Protein AF-A0A395V7S3-F1 (afdb_monomer)

InterPro domains:
  IPR024215 Protein of unknown function DUF3847 [PF12958] (7-89)

Mean predicted aligned error: 7.54 Å

Structure (mmCIF, N/CA/C/O backbone):
data_AF-A0A395V7S3-F1
#
_entry.id   AF-A0A395V7S3-F1
#
loop_
_atom_site.group_PDB
_atom_site.id
_atom_site.type_symbol
_atom_site.label_atom_id
_atom_site.label_alt_id
_atom_site.label_comp_id
_atom_site.label_asym_id
_atom_site.label_entity_id
_atom_site.label_seq_id
_atom_site.pdbx_PDB_ins_code
_atom_site.Cartn_x
_atom_site.Cartn_y
_atom_site.Cartn_z
_atom_site.occupancy
_atom_site.B_iso_or_equiv
_atom_site.auth_seq_id
_atom_site.auth_comp_id
_atom_site.auth_asym_id
_atom_site.auth_atom_id
_atom_site.pdbx_PDB_model_num
ATOM 1 N N . MET A 1 1 ? -35.129 26.173 43.136 1.00 51.62 1 MET A N 1
ATOM 2 C CA . MET A 1 1 ? -33.785 25.675 43.503 1.00 51.62 1 MET A CA 1
ATOM 3 C C . MET A 1 1 ? -33.861 24.161 43.589 1.00 51.62 1 MET A C 1
ATOM 5 O O . MET A 1 1 ? -34.794 23.669 44.213 1.00 51.62 1 MET A O 1
ATOM 9 N N . ALA A 1 2 ? -32.979 23.426 42.906 1.00 68.19 2 ALA A N 1
ATOM 10 C CA . ALA A 1 2 ? -32.975 21.966 42.988 1.00 68.19 2 ALA A CA 1
ATOM 11 C C . ALA A 1 2 ? -32.681 21.536 44.435 1.00 68.19 2 ALA A C 1
ATOM 13 O O . ALA A 1 2 ? -31.791 22.097 45.073 1.00 68.19 2 ALA A O 1
ATOM 14 N N . LYS A 1 3 ? -33.458 20.583 44.964 1.00 71.75 3 LYS A N 1
ATOM 15 C CA . LYS A 1 3 ? -33.231 20.014 46.301 1.00 71.75 3 LYS A CA 1
ATOM 16 C C . LYS A 1 3 ? -31.808 19.429 46.355 1.00 71.75 3 LYS A C 1
ATOM 18 O O . LYS A 1 3 ? -31.449 18.705 45.424 1.00 71.75 3 LYS A O 1
ATOM 23 N N . PRO A 1 4 ? -31.006 19.716 47.396 1.00 75.94 4 PRO A N 1
ATOM 24 C CA . PRO A 1 4 ? -29.683 19.119 47.529 1.00 75.94 4 PRO A CA 1
ATOM 25 C C . PRO A 1 4 ? -29.822 17.597 47.631 1.00 75.94 4 PRO A C 1
ATOM 27 O O . PRO A 1 4 ? -30.636 17.094 48.409 1.00 75.94 4 PRO A O 1
ATOM 30 N N . LYS A 1 5 ? -29.059 16.876 46.804 1.00 80.56 5 LYS A N 1
ATOM 31 C CA . LYS A 1 5 ? -29.023 15.410 46.818 1.00 80.56 5 LYS A CA 1
ATOM 32 C C . LYS A 1 5 ? -28.461 14.924 48.149 1.00 80.56 5 LYS A C 1
ATOM 34 O O . LYS A 1 5 ? -27.541 15.532 48.696 1.00 80.56 5 LYS A O 1
ATOM 39 N N . ASN A 1 6 ? -29.011 13.829 48.663 1.00 88.50 6 ASN A N 1
ATOM 40 C CA . ASN A 1 6 ? -28.468 13.199 49.860 1.00 88.50 6 ASN A CA 1
ATOM 41 C C . ASN A 1 6 ? -27.182 12.405 49.520 1.00 88.50 6 ASN A C 1
ATOM 43 O O . ASN A 1 6 ? -26.880 12.123 48.359 1.00 88.50 6 ASN A O 1
ATOM 47 N N . LEU A 1 7 ? -26.404 12.052 50.545 1.00 90.69 7 LEU A N 1
ATOM 48 C CA . LEU A 1 7 ? -25.118 11.353 50.403 1.00 90.69 7 LEU A CA 1
ATOM 49 C C . LEU A 1 7 ? -25.234 9.993 49.691 1.00 90.69 7 LEU A C 1
ATOM 51 O O . LEU A 1 7 ? -24.307 9.570 49.007 1.00 90.69 7 LEU A O 1
ATOM 55 N N . GLU A 1 8 ? -26.367 9.315 49.844 1.00 90.31 8 GLU A N 1
ATOM 56 C CA . GLU A 1 8 ? -26.643 8.008 49.246 1.00 90.31 8 GLU A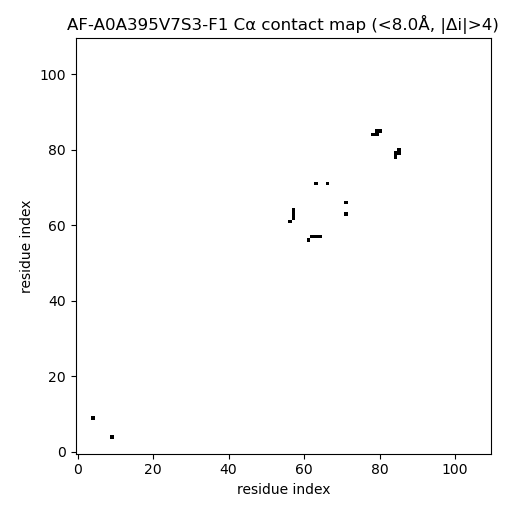 CA 1
ATOM 57 C C . GLU A 1 8 ? -26.937 8.122 47.742 1.00 90.31 8 GLU A C 1
ATOM 59 O O . GLU A 1 8 ? -26.387 7.367 46.945 1.00 90.31 8 GLU A O 1
ATOM 64 N N . GLN A 1 9 ? -27.695 9.145 47.338 1.00 90.81 9 GLN A N 1
ATOM 65 C CA . GLN A 1 9 ? -27.950 9.491 45.938 1.00 90.81 9 GLN A CA 1
ATOM 66 C C . GLN A 1 9 ? -26.652 9.821 45.199 1.00 90.81 9 GLN A C 1
ATOM 68 O O . GLN A 1 9 ? -26.447 9.355 44.083 1.00 90.81 9 GLN A O 1
ATOM 73 N N . LEU A 1 10 ? -25.740 10.566 45.833 1.00 92.81 10 LEU A N 1
ATOM 74 C CA . LEU A 1 10 ? -24.430 10.869 45.248 1.00 92.81 10 LEU A CA 1
ATOM 75 C C . LEU A 1 10 ? -23.551 9.618 45.091 1.00 92.81 10 LEU A C 1
ATOM 77 O O . LEU A 1 10 ? -22.802 9.519 44.121 1.00 92.81 10 LEU A O 1
ATOM 81 N N . ARG A 1 11 ? -23.637 8.653 46.018 1.00 94.38 11 ARG A N 1
ATOM 82 C CA . ARG A 1 11 ? -22.913 7.374 45.908 1.00 94.38 11 ARG A CA 1
ATOM 83 C C . ARG A 1 11 ? -23.460 6.512 44.773 1.00 94.38 11 ARG A C 1
ATOM 85 O O . ARG A 1 11 ? -22.668 6.011 43.984 1.00 94.38 11 ARG A O 1
ATOM 92 N N . ALA A 1 12 ? -24.783 6.408 44.655 1.00 93.19 12 ALA A N 1
ATOM 93 C CA . ALA A 1 12 ? -25.425 5.668 43.572 1.00 93.19 12 ALA A CA 1
ATOM 94 C C . ALA A 1 12 ? -25.118 6.281 42.194 1.00 93.19 12 ALA A C 1
ATOM 96 O O . ALA A 1 12 ? -24.808 5.563 41.248 1.00 93.19 12 ALA A O 1
ATOM 97 N N . GLU A 1 13 ? -25.138 7.613 42.080 1.00 94.62 13 GLU A N 1
ATOM 98 C CA . GLU A 1 13 ? -24.753 8.305 40.844 1.00 94.62 13 GLU A CA 1
ATOM 99 C C . GLU A 1 13 ? -23.284 8.079 40.493 1.00 94.62 13 GLU A C 1
ATOM 101 O O . GLU A 1 13 ? -22.964 7.832 39.332 1.00 94.62 13 GLU A O 1
ATOM 106 N N . LYS A 1 14 ? -22.391 8.113 41.488 1.00 95.50 14 LYS A N 1
ATOM 107 C CA . LYS A 1 14 ? -20.975 7.812 41.281 1.00 95.50 14 LYS A CA 1
ATOM 108 C C . LYS A 1 14 ? -20.782 6.394 40.738 1.00 95.50 14 LYS A C 1
ATOM 110 O O . LYS A 1 14 ? -20.089 6.236 39.741 1.00 95.50 14 LYS A O 1
ATOM 115 N N . GLU A 1 15 ? -21.420 5.396 41.341 1.00 96.12 15 GLU A N 1
ATOM 116 C CA . GLU A 1 15 ? -21.307 3.996 40.913 1.00 96.12 15 GLU A CA 1
ATOM 117 C C . GLU A 1 15 ? -21.848 3.779 39.486 1.00 96.12 15 GLU A C 1
ATOM 119 O O . GLU A 1 15 ? -21.237 3.080 38.671 1.00 96.12 15 GLU A O 1
ATOM 124 N N . GLN A 1 16 ? -22.955 4.443 39.136 1.00 96.38 16 GLN A N 1
ATOM 125 C CA . GLN A 1 16 ? -23.496 4.422 37.774 1.00 96.38 16 GLN A CA 1
ATOM 126 C C . GLN A 1 16 ? -22.534 5.052 36.764 1.00 96.38 16 GLN A C 1
ATOM 128 O O . GLN A 1 16 ? -22.295 4.475 35.702 1.00 96.38 16 GLN A O 1
ATOM 133 N N . VAL A 1 17 ? -21.961 6.213 37.092 1.00 96.50 17 VAL A N 1
ATOM 134 C CA . VAL A 1 17 ? -20.991 6.902 36.229 1.00 96.50 17 VAL A CA 1
ATOM 135 C C . VAL A 1 17 ? -19.706 6.088 36.086 1.00 96.50 17 VAL A C 1
ATOM 137 O O . VAL A 1 17 ? -19.183 5.987 34.981 1.00 96.50 17 VAL A O 1
ATOM 140 N N . GLU A 1 18 ? -19.211 5.462 37.154 1.00 97.06 18 GLU A N 1
ATOM 141 C CA . GLU A 1 18 ? -18.036 4.582 37.107 1.00 97.06 18 GLU A CA 1
ATOM 142 C C . GLU A 1 18 ? -18.286 3.359 36.214 1.00 97.06 18 GLU A C 1
ATOM 144 O O . GLU A 1 18 ? -17.436 3.003 35.395 1.00 97.06 18 GLU A O 1
ATOM 149 N N . THR A 1 19 ? -19.484 2.773 36.290 1.00 97.12 19 THR A N 1
ATOM 150 C CA . THR A 1 19 ? -19.886 1.665 35.413 1.00 97.12 19 THR A CA 1
ATOM 151 C C . THR A 1 19 ? -19.950 2.099 33.947 1.00 97.12 19 THR A C 1
ATOM 153 O O . THR A 1 19 ? -19.427 1.410 33.071 1.00 97.12 19 THR A O 1
ATOM 156 N N . GLN A 1 20 ? -20.554 3.256 33.660 1.00 96.88 20 GLN A N 1
ATOM 157 C CA . GLN A 1 20 ? -20.616 3.811 32.302 1.00 96.88 20 GLN A CA 1
ATOM 158 C C . GLN A 1 20 ? -19.224 4.148 31.760 1.00 96.88 20 GLN A C 1
ATOM 160 O O . GLN A 1 20 ? -18.922 3.858 30.603 1.00 96.88 20 GLN A O 1
ATOM 165 N N . LEU A 1 21 ? -18.354 4.712 32.600 1.00 98.00 21 LEU A N 1
ATOM 166 C CA . LEU A 1 21 ? -16.977 5.021 32.237 1.00 98.00 21 LEU A CA 1
ATOM 167 C C . LEU A 1 21 ? -16.221 3.752 31.837 1.00 98.00 21 LEU A C 1
ATOM 169 O O . LEU A 1 21 ? -15.574 3.743 30.792 1.00 98.00 21 LEU A O 1
ATOM 173 N N . ALA A 1 22 ? -16.341 2.675 32.617 1.00 97.44 22 ALA A N 1
ATOM 174 C CA . ALA A 1 22 ? -15.723 1.395 32.284 1.00 97.44 22 ALA A CA 1
ATOM 175 C C . ALA A 1 22 ? -16.242 0.840 30.943 1.00 97.44 22 ALA A C 1
ATOM 177 O O . ALA A 1 22 ? -15.462 0.377 30.110 1.00 97.44 22 ALA A O 1
ATOM 178 N N . GLN A 1 23 ? -17.551 0.939 30.681 1.00 97.81 23 GLN A N 1
ATOM 179 C CA . GLN A 1 23 ? -18.146 0.508 29.410 1.00 97.81 23 GLN A CA 1
ATOM 180 C C . GLN A 1 23 ? -17.607 1.297 28.208 1.00 97.81 23 GLN A C 1
ATOM 182 O O . GLN A 1 23 ? -17.230 0.701 27.195 1.00 97.81 23 GLN A O 1
ATOM 187 N N . GLU A 1 24 ? -17.531 2.625 28.313 1.00 98.00 24 GLU A N 1
ATOM 188 C CA . GLU A 1 24 ? -16.992 3.470 27.243 1.00 98.00 24 GLU A CA 1
ATOM 189 C C . GLU A 1 24 ? -15.479 3.273 27.059 1.00 98.00 24 GLU A C 1
ATOM 191 O O . GLU A 1 24 ? -15.004 3.256 25.923 1.00 98.00 24 GLU A O 1
ATOM 196 N N . GLN A 1 25 ? -14.722 3.017 28.132 1.00 97.94 25 GLN A N 1
ATOM 197 C CA . GLN A 1 25 ? -13.305 2.643 28.041 1.00 97.94 25 GLN A CA 1
ATOM 198 C C . GLN A 1 25 ? -13.111 1.339 27.256 1.00 97.94 25 GLN A C 1
ATOM 200 O O . GLN A 1 25 ? -12.304 1.294 26.326 1.00 97.94 25 GLN A O 1
ATOM 205 N N . HIS A 1 26 ? -13.899 0.299 27.544 1.00 98.12 26 HIS A N 1
ATOM 206 C CA . HIS A 1 26 ? -13.851 -0.949 26.775 1.00 98.12 26 HIS A CA 1
ATOM 207 C C . HIS A 1 26 ? -14.245 -0.749 25.306 1.00 98.12 26 HIS A C 1
ATOM 209 O O . HIS A 1 26 ? -13.657 -1.350 24.400 1.00 98.12 26 HIS A O 1
ATOM 215 N N . LYS A 1 27 ? -15.237 0.105 25.035 1.00 98.19 27 LYS A N 1
ATOM 216 C CA . LYS A 1 27 ? -15.643 0.443 23.666 1.00 98.19 27 LYS A CA 1
ATOM 217 C C . LYS A 1 27 ? -14.532 1.173 22.915 1.00 98.19 27 LYS A C 1
ATOM 219 O O . LYS A 1 27 ? -14.280 0.837 21.756 1.00 98.19 27 LYS A O 1
ATOM 224 N N . LEU A 1 28 ? -13.855 2.116 23.568 1.00 98.31 28 LEU A N 1
ATOM 225 C CA . LEU A 1 28 ? -12.702 2.813 23.009 1.00 98.31 28 LEU A CA 1
ATOM 226 C C . LEU A 1 28 ? -11.591 1.822 22.652 1.00 98.31 28 LEU A C 1
ATOM 228 O O . LEU A 1 28 ? -11.145 1.798 21.507 1.00 98.31 28 LEU A O 1
ATOM 232 N N . GLU A 1 29 ? -11.227 0.934 23.576 1.00 98.44 29 GLU A N 1
ATOM 233 C CA . GLU A 1 29 ? -10.204 -0.090 23.346 1.00 98.44 29 GLU A CA 1
ATOM 234 C C . GLU A 1 29 ? -10.551 -0.988 22.144 1.00 98.44 29 GLU A C 1
ATOM 236 O O . GLU A 1 29 ? -9.715 -1.257 21.275 1.00 98.44 29 GLU A O 1
ATOM 241 N N . ARG A 1 30 ? -11.817 -1.412 22.023 1.00 98.44 30 ARG A N 1
ATOM 242 C CA . ARG A 1 30 ? -12.275 -2.188 20.860 1.00 98.44 30 ARG A CA 1
ATOM 243 C C . ARG A 1 30 ? -12.119 -1.423 19.550 1.00 98.44 30 ARG A C 1
ATOM 245 O O . ARG A 1 30 ? -11.734 -2.022 18.543 1.00 98.44 30 ARG A O 1
ATOM 252 N N . LEU A 1 31 ? -12.438 -0.131 19.540 1.00 98.38 31 LEU A N 1
ATOM 253 C CA . LEU A 1 31 ? -12.310 0.710 18.351 1.00 98.38 31 LEU A CA 1
ATOM 254 C C . LEU A 1 31 ? -10.841 0.917 17.970 1.00 98.38 31 LEU A C 1
ATOM 256 O O . LEU A 1 31 ? -10.499 0.796 16.793 1.00 98.38 31 LEU A O 1
ATOM 260 N N . GLU A 1 32 ? -9.960 1.135 18.943 1.00 98.31 32 GLU A N 1
ATOM 261 C CA . GLU A 1 32 ? -8.518 1.232 18.707 1.00 98.31 32 GLU A CA 1
ATOM 262 C C . GLU A 1 32 ? -7.946 -0.069 18.138 1.00 98.31 32 GLU A C 1
ATOM 264 O O . GLU A 1 32 ? -7.196 -0.055 17.158 1.00 98.31 32 GLU A O 1
ATOM 269 N N . ASN A 1 33 ? -8.353 -1.212 18.689 1.00 98.38 33 ASN A N 1
ATOM 270 C CA . ASN A 1 33 ? -7.952 -2.520 18.179 1.00 98.38 33 ASN A CA 1
ATOM 271 C C . ASN A 1 33 ? -8.476 -2.758 16.758 1.00 98.38 33 ASN A C 1
ATOM 273 O O . ASN A 1 33 ? -7.745 -3.259 15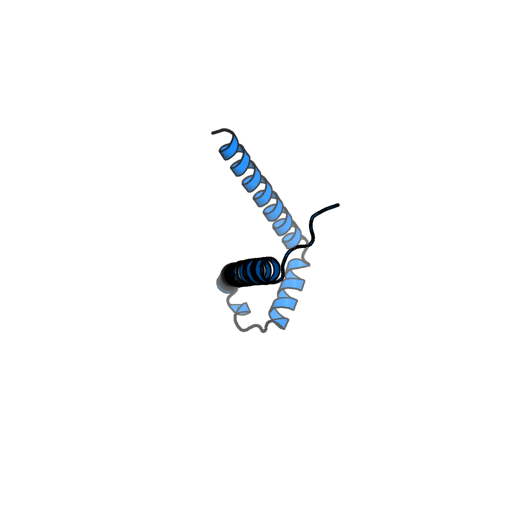.896 1.00 98.38 33 ASN A O 1
ATOM 277 N N . ARG A 1 34 ? -9.714 -2.340 16.468 1.00 98.12 34 ARG A N 1
ATOM 278 C CA . ARG A 1 34 ? -10.274 -2.423 15.115 1.00 98.12 34 ARG A CA 1
ATOM 279 C C . ARG A 1 34 ? -9.507 -1.545 14.130 1.00 98.12 34 ARG A C 1
ATOM 281 O O . ARG A 1 34 ? -9.229 -2.004 13.023 1.00 98.12 34 ARG A O 1
ATOM 288 N N . LYS A 1 35 ? -9.126 -0.330 14.531 1.00 98.25 35 LYS A N 1
ATOM 289 C CA . LYS A 1 35 ? -8.297 0.573 13.724 1.00 98.25 35 LYS A CA 1
ATOM 290 C C . LYS A 1 35 ? -6.951 -0.073 13.387 1.00 98.25 35 LYS A C 1
ATOM 292 O O . LYS A 1 35 ? -6.636 -0.211 12.208 1.00 98.25 35 LYS A O 1
ATOM 297 N N . LYS A 1 36 ? -6.222 -0.573 14.392 1.00 98.25 36 LYS A N 1
ATOM 298 C CA . LYS A 1 36 ? -4.934 -1.271 14.200 1.00 98.25 36 LYS A CA 1
ATOM 299 C C . LYS A 1 36 ? -5.059 -2.463 13.246 1.00 98.25 36 LYS A C 1
ATOM 301 O O . LYS A 1 36 ? -4.197 -2.676 12.394 1.00 98.25 36 LYS A O 1
ATOM 306 N N . TYR A 1 37 ? -6.137 -3.241 13.364 1.00 97.88 37 TYR A N 1
ATOM 307 C CA . TYR A 1 37 ? -6.396 -4.376 12.477 1.00 97.88 37 TYR A CA 1
ATOM 308 C C . TYR A 1 37 ? -6.591 -3.942 11.018 1.00 97.88 37 TYR A C 1
ATOM 310 O O . TYR A 1 37 ? -6.001 -4.537 10.115 1.00 97.88 37 TYR A O 1
ATOM 318 N N . LEU A 1 38 ? -7.392 -2.899 10.782 1.00 97.75 38 LEU A N 1
ATOM 319 C CA . LEU A 1 38 ? -7.637 -2.380 9.436 1.00 97.75 38 LEU A CA 1
ATOM 320 C C . LEU A 1 38 ? -6.363 -1.787 8.824 1.00 97.75 38 LEU A C 1
ATOM 322 O O . LEU A 1 38 ? -6.033 -2.113 7.687 1.00 97.75 38 LEU A O 1
ATOM 326 N N . GLU A 1 39 ? -5.595 -1.009 9.589 1.00 97.62 39 GLU A N 1
ATOM 327 C CA . GLU A 1 39 ? -4.303 -0.462 9.150 1.00 97.62 39 GLU A CA 1
ATOM 328 C C . GLU A 1 39 ? -3.309 -1.569 8.776 1.00 97.62 39 GLU A C 1
ATOM 330 O O . GLU A 1 39 ? -2.637 -1.491 7.744 1.00 97.62 39 GLU A O 1
ATOM 335 N N . LYS A 1 40 ? -3.248 -2.643 9.576 1.00 97.69 40 LYS A N 1
ATOM 336 C CA . LYS A 1 40 ? -2.445 -3.828 9.252 1.00 97.69 40 LYS A CA 1
ATOM 337 C C . LYS A 1 40 ? -2.912 -4.468 7.945 1.00 97.69 40 LYS A C 1
ATOM 339 O O . LYS A 1 40 ? -2.075 -4.782 7.102 1.00 97.69 40 LYS A O 1
ATOM 344 N N . GLY A 1 41 ? -4.222 -4.636 7.767 1.00 97.12 41 GLY A N 1
ATOM 345 C CA . GLY A 1 41 ? -4.808 -5.188 6.545 1.00 97.12 41 GLY A CA 1
ATOM 346 C C . GLY A 1 41 ? -4.445 -4.376 5.300 1.00 97.12 41 GLY A C 1
ATOM 347 O O . GLY A 1 41 ? -3.993 -4.944 4.307 1.00 97.12 41 GLY A O 1
ATOM 348 N N . GLU A 1 42 ? -4.557 -3.049 5.369 1.00 96.94 42 GLU A N 1
ATOM 349 C CA . GLU A 1 42 ? -4.177 -2.154 4.270 1.00 96.94 42 GLU A CA 1
ATOM 350 C C . GLU A 1 42 ? -2.672 -2.187 3.989 1.00 96.94 42 GLU A C 1
ATOM 352 O O . GLU A 1 42 ? -2.254 -2.245 2.830 1.00 96.94 42 GLU A O 1
ATOM 357 N N . ARG A 1 43 ? -1.834 -2.260 5.032 1.00 96.69 43 ARG A N 1
ATOM 358 C CA . ARG A 1 43 ? -0.387 -2.445 4.861 1.00 96.69 43 ARG A CA 1
ATOM 359 C C . ARG A 1 43 ? -0.070 -3.759 4.150 1.00 96.69 43 ARG A C 1
ATOM 361 O O . ARG A 1 43 ? 0.735 -3.753 3.224 1.00 96.69 43 ARG A O 1
ATOM 368 N N . THR A 1 44 ? -0.709 -4.864 4.534 1.00 96.62 44 THR A N 1
ATOM 369 C CA . THR A 1 44 ? -0.521 -6.168 3.881 1.00 96.62 44 THR A CA 1
ATOM 370 C C . THR A 1 44 ? -0.946 -6.130 2.413 1.00 96.62 44 THR A C 1
ATOM 372 O O . THR A 1 44 ? -0.183 -6.573 1.554 1.00 96.62 44 THR A O 1
ATOM 375 N N . LYS A 1 45 ? -2.110 -5.544 2.099 1.00 96.88 45 LYS A N 1
ATOM 376 C CA . LYS A 1 45 ? -2.564 -5.359 0.708 1.00 96.88 45 LYS A CA 1
ATOM 377 C C . LYS A 1 45 ? -1.570 -4.531 -0.102 1.00 96.88 45 LYS A C 1
ATOM 379 O O . LYS A 1 45 ? -1.228 -4.906 -1.223 1.00 96.88 45 LYS A O 1
ATOM 384 N N . ARG A 1 46 ? -1.065 -3.433 0.473 1.00 96.75 46 ARG A N 1
ATOM 385 C CA . ARG A 1 46 ? -0.051 -2.589 -0.168 1.00 96.75 46 ARG A CA 1
ATOM 386 C C . ARG A 1 46 ? 1.230 -3.371 -0.444 1.00 96.75 46 ARG A C 1
ATOM 388 O O . ARG A 1 46 ? 1.731 -3.288 -1.560 1.00 96.75 46 ARG A O 1
ATOM 395 N N . THR A 1 47 ? 1.740 -4.130 0.526 1.00 97.38 47 THR A N 1
ATOM 396 C CA . THR A 1 47 ? 2.942 -4.955 0.339 1.00 97.38 47 THR A CA 1
ATOM 397 C C . THR A 1 47 ? 2.749 -5.957 -0.792 1.00 97.38 47 THR A C 1
ATOM 399 O O . THR A 1 47 ? 3.577 -6.000 -1.692 1.00 97.38 47 THR A O 1
ATOM 402 N N . HIS A 1 48 ? 1.633 -6.692 -0.813 1.00 97.75 48 HIS A N 1
ATOM 403 C CA . HIS A 1 48 ? 1.360 -7.660 -1.877 1.00 97.75 48 HIS A CA 1
ATOM 404 C C . HIS A 1 48 ? 1.298 -6.989 -3.259 1.00 97.75 48 HIS A C 1
ATOM 406 O O . HIS A 1 48 ? 1.935 -7.458 -4.198 1.00 97.75 48 HIS A O 1
ATOM 412 N N . ARG A 1 49 ? 0.619 -5.837 -3.376 1.00 96.81 49 ARG A N 1
ATOM 413 C CA . ARG A 1 49 ? 0.601 -5.058 -4.624 1.00 96.81 49 ARG A CA 1
ATOM 414 C C . ARG A 1 49 ? 2.010 -4.653 -5.066 1.00 96.81 49 ARG A C 1
ATOM 416 O O . ARG A 1 49 ? 2.317 -4.761 -6.247 1.00 96.81 49 ARG A O 1
ATOM 423 N N . LEU A 1 50 ? 2.843 -4.159 -4.148 1.00 95.62 50 LEU A N 1
ATOM 424 C CA . LEU A 1 50 ? 4.213 -3.743 -4.464 1.00 95.62 50 LEU A CA 1
ATOM 425 C C . LEU A 1 50 ? 5.081 -4.930 -4.896 1.00 95.62 50 LEU A C 1
ATOM 427 O O . LEU A 1 50 ? 5.804 -4.802 -5.877 1.00 95.62 50 LEU A O 1
ATOM 431 N N . CYS A 1 51 ? 4.959 -6.081 -4.229 1.00 96.06 51 CYS A N 1
ATOM 432 C CA . CYS A 1 51 ? 5.640 -7.311 -4.631 1.00 96.06 51 CYS A CA 1
ATOM 433 C C . CYS A 1 51 ? 5.211 -7.765 -6.028 1.00 96.06 51 CYS A C 1
ATOM 435 O O . CYS A 1 51 ? 6.068 -8.106 -6.828 1.00 96.06 51 CYS A O 1
ATOM 437 N N . ASN A 1 52 ? 3.917 -7.703 -6.354 1.00 96.81 52 ASN A N 1
ATOM 438 C CA . ASN A 1 52 ? 3.435 -8.083 -7.684 1.00 96.81 52 ASN A CA 1
ATOM 439 C C . ASN A 1 52 ? 3.976 -7.151 -8.771 1.00 96.81 52 ASN A C 1
ATOM 441 O O . ASN A 1 52 ? 4.406 -7.620 -9.816 1.00 96.81 52 ASN A O 1
ATOM 445 N N . LEU A 1 53 ? 4.004 -5.837 -8.518 1.00 94.88 53 LEU A N 1
ATOM 446 C CA . LEU A 1 53 ? 4.601 -4.880 -9.454 1.00 94.88 53 LEU A CA 1
ATOM 447 C C . LEU A 1 53 ? 6.104 -5.123 -9.636 1.00 94.88 53 LEU A C 1
ATOM 449 O O . LEU A 1 53 ? 6.580 -5.114 -10.768 1.00 94.88 53 LEU A O 1
ATOM 453 N N . GLY A 1 54 ? 6.832 -5.371 -8.543 1.00 95.19 54 GLY A N 1
ATOM 454 C CA . GLY A 1 54 ? 8.249 -5.734 -8.595 1.00 95.19 54 GLY A CA 1
ATOM 455 C C . GLY A 1 54 ? 8.480 -7.028 -9.376 1.00 95.19 54 GLY A C 1
ATOM 456 O O . GLY A 1 54 ? 9.317 -7.052 -10.269 1.00 95.19 54 GLY A O 1
ATOM 457 N N . GLY A 1 55 ? 7.667 -8.056 -9.122 1.00 96.44 55 GLY A N 1
ATOM 458 C CA . GLY A 1 55 ? 7.725 -9.335 -9.827 1.00 96.44 55 GLY A CA 1
ATOM 459 C C . GLY A 1 55 ? 7.439 -9.213 -11.323 1.00 96.44 55 GLY A C 1
ATOM 460 O O . GLY A 1 55 ? 8.087 -9.888 -12.117 1.00 96.44 55 GLY A O 1
ATOM 461 N N . THR A 1 56 ? 6.534 -8.319 -11.738 1.00 97.06 56 THR A N 1
ATOM 462 C CA . THR A 1 56 ? 6.327 -8.015 -13.163 1.00 97.06 56 THR A CA 1
ATOM 463 C C . THR A 1 56 ? 7.583 -7.417 -13.792 1.00 97.06 56 THR A C 1
ATOM 465 O O . THR A 1 56 ? 7.953 -7.822 -14.889 1.00 97.06 56 THR A O 1
ATOM 468 N N . ILE A 1 57 ? 8.248 -6.476 -13.115 1.00 95.50 57 ILE A N 1
ATOM 469 C CA . ILE A 1 57 ? 9.479 -5.868 -13.637 1.00 95.50 57 ILE A CA 1
ATOM 470 C C . ILE A 1 57 ? 10.605 -6.907 -13.701 1.00 95.50 57 ILE A C 1
ATOM 472 O O . ILE A 1 57 ? 11.226 -7.036 -14.748 1.00 95.50 57 ILE A O 1
ATOM 476 N N . GLU A 1 58 ? 10.815 -7.690 -12.639 1.00 96.25 58 GLU A N 1
ATOM 477 C CA . GLU A 1 58 ? 11.823 -8.763 -12.605 1.00 96.25 58 GLU A CA 1
ATOM 478 C C . GLU A 1 58 ? 11.571 -9.819 -13.694 1.00 96.25 58 GLU A C 1
ATOM 480 O O . GLU A 1 58 ? 12.507 -10.297 -14.323 1.00 96.25 58 GLU A O 1
ATOM 485 N N . SER A 1 59 ? 10.304 -10.142 -13.979 1.00 97.38 59 SER A N 1
ATOM 486 C CA . SER A 1 59 ? 9.949 -11.079 -15.056 1.00 97.38 59 SER A CA 1
ATOM 487 C C . SER A 1 59 ? 10.258 -10.528 -16.452 1.00 97.38 59 SER A C 1
ATOM 489 O O . SER A 1 59 ? 10.542 -11.302 -17.362 1.00 97.38 59 SER A O 1
ATOM 491 N N . LEU A 1 60 ? 10.165 -9.207 -16.640 1.00 96.62 60 LEU A N 1
ATOM 492 C CA . LEU A 1 60 ? 10.440 -8.538 -17.917 1.00 96.62 60 LEU A CA 1
ATOM 493 C C . LEU A 1 60 ? 11.929 -8.231 -18.117 1.00 96.62 60 LEU A C 1
ATOM 495 O O . LEU A 1 60 ? 12.388 -8.216 -19.255 1.00 96.62 60 LEU A O 1
ATOM 499 N N . ALA A 1 61 ? 12.659 -7.976 -17.032 1.00 96.06 61 ALA A N 1
ATOM 500 C CA . ALA A 1 61 ? 14.081 -7.651 -17.028 1.00 96.06 61 ALA A CA 1
ATOM 501 C C . ALA A 1 61 ? 14.779 -8.387 -15.868 1.00 96.06 61 ALA A C 1
ATOM 503 O O . ALA A 1 61 ? 15.013 -7.786 -14.815 1.00 96.06 61 ALA A O 1
ATOM 504 N N . PRO A 1 62 ? 15.093 -9.688 -16.021 1.00 96.69 62 PRO A N 1
ATOM 505 C CA . PRO A 1 62 ? 15.708 -10.496 -14.964 1.00 96.69 62 PRO A CA 1
ATOM 506 C C . PRO A 1 62 ? 17.042 -9.943 -14.448 1.00 96.69 62 PRO A C 1
ATOM 508 O O . PRO A 1 62 ? 17.435 -10.229 -13.320 1.00 96.69 62 PRO A O 1
ATOM 511 N N . GLU A 1 63 ? 17.726 -9.122 -15.245 1.00 95.81 63 GLU A N 1
ATOM 512 C CA . GLU A 1 63 ? 18.981 -8.450 -14.905 1.00 95.81 63 GLU A CA 1
ATOM 513 C C . GLU A 1 63 ? 18.845 -7.514 -13.695 1.00 95.81 63 GLU A C 1
ATOM 515 O O . GLU A 1 63 ? 19.834 -7.237 -13.021 1.00 95.81 63 GLU A O 1
ATOM 520 N N . VAL A 1 64 ? 17.629 -7.042 -13.387 1.00 95.94 64 VAL A N 1
ATOM 521 C CA . VAL A 1 64 ? 17.393 -6.145 -12.243 1.00 95.94 64 VAL A CA 1
ATOM 522 C C . VAL A 1 64 ? 17.295 -6.879 -10.904 1.00 95.94 64 VAL A C 1
ATOM 524 O O . VAL A 1 64 ? 17.261 -6.230 -9.861 1.00 95.94 64 VAL A O 1
ATOM 527 N N . LYS A 1 65 ? 17.228 -8.217 -10.918 1.00 95.00 65 LYS A N 1
ATOM 528 C CA . LYS A 1 65 ? 16.953 -9.049 -9.738 1.00 95.00 65 LYS A CA 1
ATOM 529 C C . LYS A 1 65 ? 17.937 -8.820 -8.593 1.00 95.00 65 LYS A C 1
ATOM 531 O O . LYS A 1 65 ? 17.527 -8.735 -7.437 1.00 95.00 65 LYS A O 1
ATOM 536 N N . ASP A 1 66 ? 19.220 -8.737 -8.926 1.00 96.06 66 ASP A N 1
ATOM 537 C CA . ASP A 1 66 ? 20.299 -8.619 -7.945 1.00 96.06 66 ASP A CA 1
ATOM 538 C C . ASP A 1 66 ? 20.706 -7.159 -7.690 1.00 96.06 66 ASP A C 1
ATOM 540 O O . ASP A 1 66 ? 21.613 -6.901 -6.897 1.00 96.06 66 ASP A O 1
ATOM 544 N N . LEU A 1 67 ? 20.028 -6.192 -8.325 1.00 96.94 67 LEU A N 1
ATOM 545 C CA . LEU A 1 67 ? 20.272 -4.778 -8.066 1.00 96.94 67 LEU A CA 1
ATOM 546 C C . LEU A 1 67 ? 19.848 -4.416 -6.645 1.00 96.94 67 LEU A C 1
ATOM 548 O O . LEU A 1 67 ? 18.769 -4.763 -6.154 1.00 96.94 67 LEU A O 1
ATOM 552 N N . THR A 1 68 ? 20.688 -3.629 -5.988 1.00 96.81 68 THR A N 1
ATOM 553 C CA . THR A 1 68 ? 20.331 -2.998 -4.727 1.00 96.81 68 THR A CA 1
ATOM 554 C C . THR A 1 68 ? 19.187 -2.010 -4.935 1.00 96.81 68 THR A C 1
ATOM 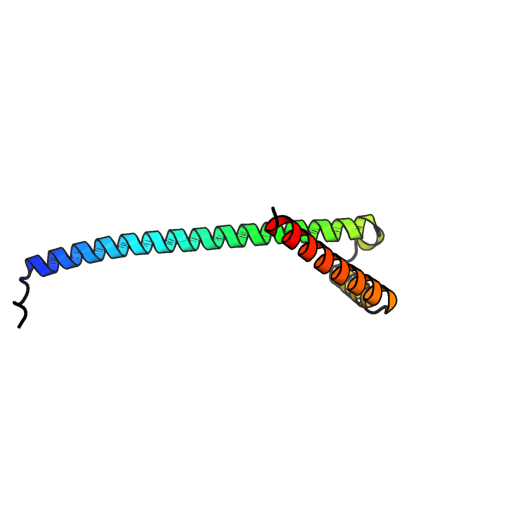556 O O . THR A 1 68 ? 18.913 -1.512 -6.030 1.00 96.81 68 THR A O 1
ATOM 559 N N . ARG A 1 69 ? 18.524 -1.643 -3.836 1.00 94.81 69 ARG A N 1
ATOM 560 C CA . ARG A 1 69 ? 17.465 -0.630 -3.870 1.00 94.81 69 ARG A CA 1
ATOM 561 C C . ARG A 1 69 ? 17.936 0.699 -4.479 1.00 94.81 69 ARG A C 1
ATOM 563 O O . ARG A 1 69 ? 17.132 1.362 -5.129 1.00 94.81 69 ARG A O 1
ATOM 570 N N . THR A 1 70 ? 19.185 1.100 -4.243 1.00 97.75 70 THR A N 1
ATOM 571 C CA . THR A 1 70 ? 19.739 2.349 -4.783 1.00 97.75 70 THR A CA 1
ATOM 572 C C . THR A 1 70 ? 19.919 2.249 -6.292 1.00 97.75 70 THR A C 1
ATOM 574 O O . THR A 1 70 ? 19.352 3.068 -7.005 1.00 97.75 70 THR A O 1
ATOM 577 N N . GLU A 1 71 ? 20.579 1.197 -6.781 1.00 97.69 71 GLU A N 1
ATOM 578 C CA . GLU A 1 71 ? 20.786 0.966 -8.221 1.00 97.69 71 GLU A CA 1
ATOM 579 C C . GLU A 1 71 ? 19.455 0.851 -8.973 1.00 97.69 71 GLU A C 1
ATOM 581 O O . GLU A 1 71 ? 19.269 1.454 -10.027 1.00 97.69 71 GLU A O 1
ATOM 586 N N . MET A 1 72 ? 18.480 0.145 -8.392 1.00 96.12 72 MET A N 1
ATOM 587 C CA . MET A 1 72 ? 17.127 0.064 -8.940 1.00 96.12 72 MET A CA 1
ATOM 588 C C . MET A 1 72 ? 16.446 1.439 -8.993 1.00 96.12 72 MET A C 1
ATOM 590 O O . MET A 1 72 ? 15.733 1.740 -9.948 1.00 96.12 72 MET A O 1
ATOM 594 N N . THR A 1 73 ? 16.646 2.285 -7.978 1.00 96.62 73 THR A N 1
ATOM 595 C CA . THR A 1 73 ? 16.071 3.639 -7.953 1.00 96.62 73 THR A CA 1
ATOM 596 C C . THR A 1 73 ? 16.690 4.505 -9.044 1.00 96.62 73 THR A C 1
ATOM 598 O O . THR A 1 73 ? 15.946 5.097 -9.818 1.00 96.62 73 THR A O 1
ATOM 601 N N . GLU A 1 74 ? 18.018 4.515 -9.166 1.00 98.06 74 GLU A N 1
ATOM 602 C CA . GLU A 1 74 ? 18.737 5.272 -10.199 1.00 98.06 74 GLU A CA 1
ATOM 603 C C . GLU A 1 74 ? 18.340 4.822 -11.612 1.00 98.06 74 GLU A C 1
ATOM 605 O O . GLU A 1 74 ? 18.048 5.651 -12.477 1.00 98.06 74 GLU A O 1
ATOM 610 N N . LEU A 1 75 ? 18.241 3.506 -11.835 1.00 96.88 75 LEU A N 1
ATOM 611 C CA . LEU A 1 75 ? 17.769 2.936 -13.095 1.00 96.88 75 LEU A CA 1
ATOM 612 C C . LEU A 1 75 ? 16.352 3.417 -13.431 1.00 96.88 75 LEU A C 1
ATOM 614 O O . LEU A 1 75 ? 16.091 3.860 -14.550 1.00 96.88 75 LEU A O 1
ATOM 618 N N . MET A 1 76 ? 15.431 3.348 -12.467 1.00 96.25 76 MET A N 1
ATOM 619 C CA . MET A 1 76 ? 14.049 3.785 -12.666 1.00 96.25 76 MET A CA 1
ATOM 620 C C . MET A 1 76 ? 13.979 5.292 -12.923 1.00 96.25 76 MET A C 1
ATOM 622 O O . MET A 1 76 ? 13.294 5.710 -13.853 1.00 96.25 76 MET A O 1
ATOM 626 N N . GLU A 1 77 ? 14.706 6.114 -12.167 1.00 97.38 77 GLU A N 1
ATOM 627 C CA . GLU A 1 77 ? 14.776 7.562 -12.390 1.00 97.38 77 GLU A CA 1
ATOM 628 C C . GLU A 1 77 ? 15.277 7.893 -13.797 1.00 97.38 77 GLU A C 1
ATOM 630 O O . GLU A 1 77 ? 14.662 8.707 -14.492 1.00 97.38 77 GLU A O 1
ATOM 635 N N . HIS A 1 78 ? 16.324 7.208 -14.263 1.00 97.62 78 HIS A N 1
ATOM 636 C CA . HIS A 1 78 ? 16.821 7.370 -15.622 1.00 97.62 78 HIS A CA 1
ATOM 637 C C . HIS A 1 78 ? 15.767 6.972 -16.668 1.00 97.62 78 HIS A C 1
ATOM 639 O O . HIS A 1 78 ? 15.458 7.768 -17.556 1.00 97.62 78 HIS A O 1
ATOM 645 N N . ILE A 1 79 ? 15.145 5.795 -16.540 1.00 97.12 79 ILE A N 1
ATOM 646 C CA . ILE A 1 79 ? 14.117 5.311 -17.478 1.00 97.12 79 ILE A CA 1
ATOM 647 C C . ILE A 1 79 ? 12.910 6.259 -17.516 1.00 97.12 79 ILE A C 1
ATOM 649 O O . ILE A 1 79 ? 12.449 6.640 -18.593 1.00 97.12 79 ILE A O 1
ATOM 653 N N . PHE A 1 80 ? 12.399 6.683 -16.358 1.00 96.94 80 PHE A N 1
ATOM 654 C CA . PHE A 1 80 ? 11.249 7.588 -16.272 1.00 96.94 80 PHE A CA 1
ATOM 655 C C . PHE A 1 80 ? 11.594 9.048 -16.615 1.00 96.94 80 PHE A C 1
ATOM 657 O O . PHE A 1 80 ? 10.680 9.858 -16.802 1.00 96.94 80 PHE A O 1
ATOM 664 N N . SER A 1 81 ? 12.874 9.399 -16.767 1.00 96.94 81 SER A N 1
ATOM 665 C CA . SER A 1 81 ? 13.282 10.682 -17.354 1.00 96.94 81 SER A CA 1
ATOM 666 C C . SER A 1 81 ? 13.065 10.735 -18.874 1.00 96.94 81 SER A C 1
ATOM 668 O O . SER A 1 81 ? 12.919 11.822 -19.434 1.00 96.94 81 SER A O 1
ATOM 670 N N . LEU A 1 82 ? 12.972 9.578 -19.545 1.00 98.38 82 LEU A N 1
ATOM 671 C CA . LEU A 1 82 ? 12.792 9.498 -20.993 1.00 98.38 82 LEU A CA 1
ATOM 672 C C . LEU A 1 82 ? 11.385 9.959 -21.405 1.00 98.38 82 LEU A C 1
ATOM 674 O O . LEU A 1 82 ? 10.368 9.409 -20.970 1.00 98.38 82 LEU A O 1
ATOM 678 N N . SER A 1 83 ? 11.317 10.938 -22.311 1.00 97.69 83 SER A N 1
ATOM 679 C CA . SER A 1 83 ? 10.061 11.551 -22.777 1.00 97.69 83 SER A CA 1
ATOM 680 C C . SER A 1 83 ? 9.040 10.540 -23.310 1.00 97.69 83 SER A C 1
ATOM 682 O O . SER A 1 83 ? 7.835 10.694 -23.096 1.00 97.69 83 SER A O 1
ATOM 684 N N . GLU A 1 84 ? 9.506 9.494 -23.994 1.00 97.94 84 GLU A N 1
ATOM 685 C CA . GLU A 1 84 ? 8.650 8.438 -24.539 1.00 97.94 84 GLU A CA 1
ATOM 686 C C . GLU A 1 84 ? 7.988 7.619 -23.432 1.00 97.94 84 GLU A C 1
ATOM 688 O O . GLU A 1 84 ? 6.770 7.429 -23.459 1.00 97.94 84 GLU A O 1
ATOM 693 N N . VAL A 1 85 ? 8.762 7.221 -22.420 1.00 97.69 85 VAL A N 1
ATOM 694 C CA . VAL A 1 85 ? 8.263 6.485 -21.253 1.00 97.69 85 VAL A CA 1
ATOM 695 C C . VAL A 1 85 ? 7.244 7.337 -20.506 1.00 97.69 85 VAL A C 1
ATOM 697 O O . VAL A 1 85 ? 6.133 6.881 -20.242 1.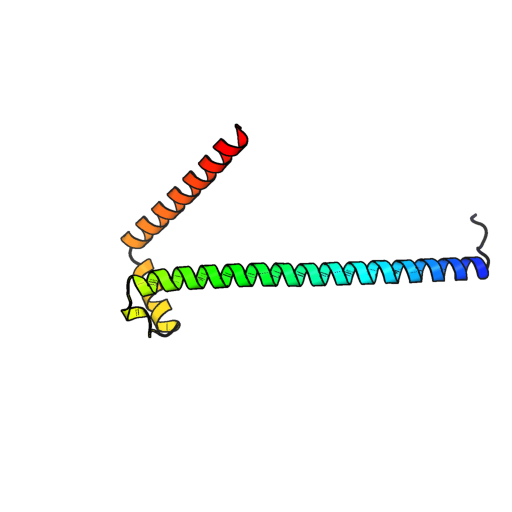00 97.69 85 VAL A O 1
ATOM 700 N N . GLN A 1 86 ? 7.552 8.612 -20.249 1.00 97.25 86 GLN A N 1
ATOM 701 C CA . GLN A 1 86 ? 6.603 9.523 -19.608 1.00 97.25 86 GLN A CA 1
ATOM 702 C C . GLN A 1 86 ? 5.294 9.661 -20.392 1.00 97.25 86 GLN A C 1
ATOM 704 O O . GLN A 1 86 ? 4.213 9.704 -19.799 1.00 97.25 86 GLN A O 1
ATOM 709 N N . ARG A 1 87 ? 5.366 9.741 -21.727 1.00 97.62 87 ARG A N 1
ATOM 710 C CA . ARG A 1 87 ? 4.179 9.818 -22.588 1.00 97.62 87 ARG A CA 1
ATOM 711 C C . ARG A 1 87 ? 3.325 8.557 -22.464 1.00 97.62 87 ARG A C 1
ATOM 713 O O . ARG A 1 87 ? 2.114 8.682 -22.293 1.00 97.62 87 ARG A O 1
ATOM 720 N N . VAL A 1 88 ? 3.939 7.375 -22.510 1.00 97.69 88 VAL A N 1
ATOM 721 C CA . VAL A 1 88 ? 3.234 6.090 -22.370 1.00 97.69 88 VAL A CA 1
ATOM 722 C C . VAL A 1 88 ? 2.589 5.967 -20.988 1.00 97.69 88 VAL A C 1
ATOM 724 O O . VAL A 1 88 ? 1.408 5.638 -20.892 1.00 97.69 88 VAL A O 1
ATOM 727 N N . VAL A 1 89 ? 3.314 6.316 -19.922 1.00 96.19 89 VAL A N 1
ATOM 728 C CA . VAL A 1 89 ? 2.800 6.293 -18.543 1.00 96.19 89 VAL A CA 1
ATOM 729 C C . VAL A 1 89 ? 1.593 7.216 -18.388 1.00 96.19 89 VAL A C 1
ATOM 731 O O . VAL A 1 89 ? 0.561 6.795 -17.864 1.00 96.19 89 VAL A O 1
ATOM 734 N N . ARG A 1 90 ? 1.681 8.459 -18.887 1.00 96.69 90 ARG A N 1
ATOM 735 C CA . ARG A 1 90 ? 0.557 9.409 -18.863 1.00 96.69 90 ARG A CA 1
ATOM 736 C C . ARG A 1 90 ? -0.649 8.878 -19.634 1.00 96.69 90 ARG A 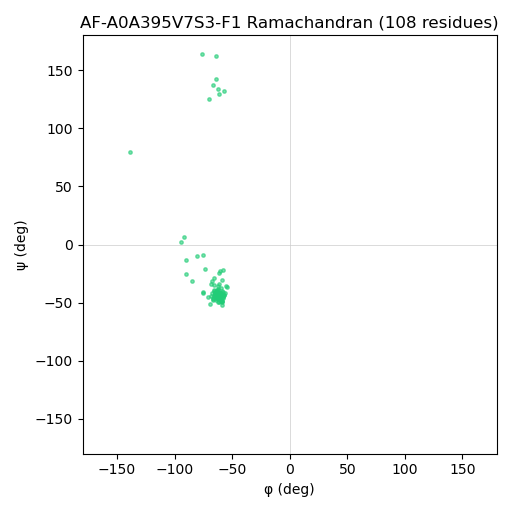C 1
ATOM 738 O O . ARG A 1 90 ? -1.766 8.938 -19.126 1.00 96.69 90 ARG A O 1
ATOM 745 N N . HIS A 1 91 ? -0.433 8.337 -20.832 1.00 96.94 91 HIS A N 1
ATOM 746 C CA . HIS A 1 91 ? -1.507 7.777 -21.651 1.00 96.94 91 HIS A CA 1
ATOM 747 C C . HIS A 1 91 ? -2.215 6.605 -20.954 1.00 96.94 91 HIS A C 1
ATOM 749 O O . HIS A 1 91 ? -3.447 6.555 -20.923 1.00 96.94 91 HIS A O 1
ATOM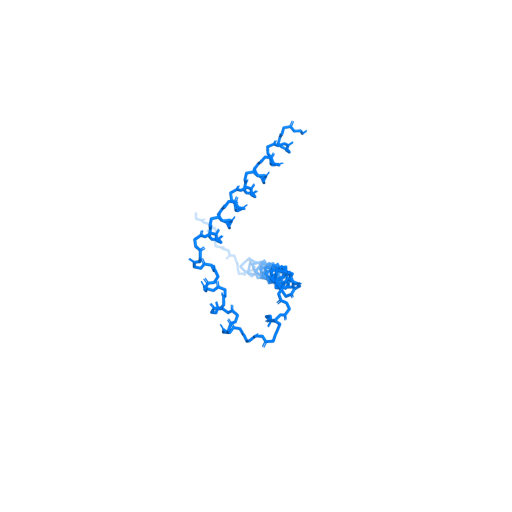 755 N N . MET A 1 92 ? -1.451 5.701 -20.336 1.00 96.56 92 MET A N 1
ATOM 756 C CA . MET A 1 92 ? -2.003 4.572 -19.587 1.00 96.56 92 MET A CA 1
ATOM 757 C C . MET A 1 92 ? -2.802 5.038 -18.362 1.00 96.56 92 MET A C 1
ATOM 759 O O . MET A 1 92 ? -3.904 4.547 -18.122 1.00 96.56 92 MET A O 1
ATOM 763 N N . ALA A 1 93 ? -2.291 6.026 -17.619 1.00 95.31 93 ALA A N 1
ATOM 764 C CA . ALA A 1 93 ? -2.988 6.590 -16.464 1.00 95.31 93 ALA A CA 1
ATOM 765 C C . ALA A 1 93 ? -4.338 7.220 -16.851 1.00 95.31 93 ALA A C 1
ATOM 767 O O . ALA A 1 93 ? -5.346 6.963 -16.192 1.00 95.31 93 ALA A O 1
ATOM 768 N N . ILE A 1 94 ? -4.374 7.994 -17.943 1.00 96.19 94 ILE A N 1
ATOM 769 C CA . ILE A 1 94 ? -5.613 8.587 -18.473 1.00 96.19 94 ILE A CA 1
ATOM 770 C C . ILE A 1 94 ? -6.600 7.486 -18.869 1.00 96.19 94 ILE A C 1
ATOM 772 O O . ILE A 1 94 ? -7.750 7.508 -18.437 1.00 96.19 94 ILE A O 1
ATOM 776 N N . THR A 1 95 ? -6.135 6.497 -19.635 1.00 96.06 95 THR A N 1
ATOM 777 C CA . THR A 1 95 ? -6.973 5.388 -20.112 1.00 96.06 95 THR A CA 1
ATOM 778 C C . THR A 1 95 ? -7.600 4.617 -18.951 1.00 96.06 95 THR A C 1
ATOM 780 O O . THR A 1 95 ? -8.799 4.340 -18.974 1.00 96.06 95 THR A O 1
ATOM 783 N N . HIS A 1 96 ? -6.825 4.333 -17.901 1.00 94.12 96 HIS A N 1
ATOM 784 C CA . HIS A 1 96 ? -7.325 3.660 -16.705 1.00 94.12 96 HIS A CA 1
ATOM 785 C C . HIS A 1 96 ? -8.432 4.459 -15.998 1.00 94.12 96 HIS A C 1
ATOM 787 O O . HIS A 1 96 ? -9.463 3.893 -15.638 1.00 94.12 96 HIS A O 1
ATOM 793 N N . ILE A 1 97 ? -8.255 5.776 -15.831 1.00 93.50 97 ILE A N 1
ATOM 794 C CA . ILE A 1 97 ? -9.264 6.645 -15.201 1.00 93.50 97 ILE A CA 1
ATOM 795 C C . ILE A 1 97 ? -10.550 6.667 -16.031 1.00 93.50 97 ILE A C 1
ATOM 797 O O . ILE A 1 97 ? -11.641 6.512 -15.482 1.00 93.50 97 ILE A O 1
ATOM 801 N N . SER A 1 98 ? -10.432 6.822 -17.352 1.00 92.38 98 SER A N 1
ATOM 802 C CA . SER A 1 98 ? -11.585 6.825 -18.255 1.00 92.38 98 SER A CA 1
ATOM 803 C C . SER A 1 98 ? -12.368 5.510 -18.192 1.00 92.38 98 SER A C 1
ATOM 805 O O . SER A 1 98 ? -13.595 5.534 -18.127 1.00 92.38 98 SER A O 1
ATOM 807 N N . GLN A 1 99 ? -11.678 4.366 -18.153 1.00 92.06 99 GLN A N 1
ATOM 808 C CA . GLN A 1 99 ? -12.312 3.052 -18.002 1.00 92.06 99 GLN A CA 1
ATOM 809 C C . GLN A 1 99 ? -13.019 2.912 -16.650 1.00 92.06 99 GLN A C 1
ATOM 811 O O . GLN A 1 99 ? -14.192 2.546 -16.608 1.00 92.06 99 GLN A O 1
ATOM 816 N N . ALA A 1 100 ? -12.344 3.272 -15.556 1.00 90.56 100 ALA A N 1
ATOM 817 C CA . ALA A 1 100 ? -12.915 3.187 -14.216 1.00 90.56 100 ALA A CA 1
ATOM 818 C C . ALA A 1 100 ? -14.162 4.072 -14.046 1.00 90.56 100 ALA A C 1
ATOM 820 O O . ALA A 1 100 ? -15.083 3.706 -13.318 1.00 90.56 100 ALA A O 1
ATOM 821 N N . ASN A 1 101 ? -14.207 5.233 -14.705 1.00 89.88 101 ASN A N 1
ATOM 822 C CA . ASN A 1 101 ? -15.383 6.104 -14.694 1.00 89.88 101 ASN A CA 1
ATOM 823 C C . ASN A 1 101 ? -16.541 5.498 -15.494 1.00 89.88 101 ASN A C 1
ATOM 825 O O . ASN A 1 101 ? -17.651 5.416 -14.975 1.00 89.88 101 ASN A O 1
ATOM 829 N N . ARG A 1 102 ? -16.266 4.967 -16.690 1.00 89.00 102 ARG A N 1
ATOM 830 C CA . ARG A 1 102 ? -17.273 4.284 -17.513 1.00 89.00 102 ARG A CA 1
ATOM 831 C C . ARG A 1 102 ? -17.901 3.086 -16.792 1.00 89.00 102 ARG A C 1
ATOM 833 O O . ARG A 1 102 ? -19.104 2.872 -16.868 1.00 89.00 102 ARG A O 1
ATOM 840 N N . GLU A 1 103 ? -17.104 2.308 -16.062 1.00 86.94 103 GLU A N 1
ATOM 841 C CA . GLU A 1 103 ? -17.608 1.182 -15.264 1.00 86.94 103 GLU A CA 1
ATOM 842 C C . GLU A 1 103 ? -18.509 1.611 -14.100 1.00 86.94 103 GLU A C 1
ATOM 844 O O . GLU A 1 103 ? -19.367 0.837 -13.679 1.00 86.94 103 GLU A O 1
ATOM 849 N N . LYS A 1 104 ?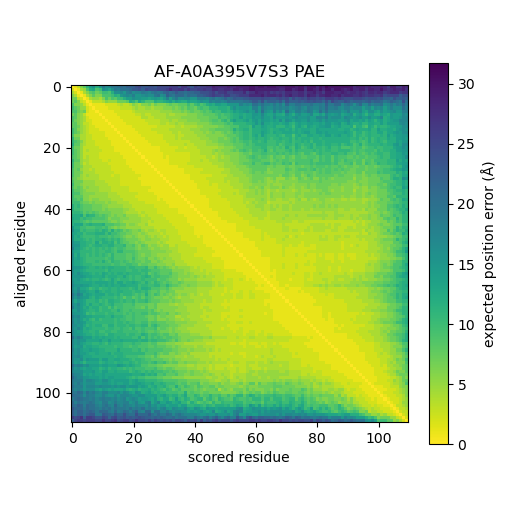 -18.312 2.815 -13.551 1.00 85.12 104 LYS A N 1
ATOM 850 C CA . LYS A 1 104 ? -19.179 3.362 -12.497 1.00 85.12 104 LYS A CA 1
ATOM 851 C C . LYS A 1 104 ? -20.511 3.836 -13.065 1.00 85.12 104 LYS A C 1
ATOM 853 O O . LYS A 1 104 ? -21.532 3.555 -12.452 1.00 85.12 104 LYS A O 1
ATOM 858 N N . GLU A 1 105 ? -20.495 4.497 -14.221 1.00 80.50 105 GLU A N 1
ATOM 859 C CA . GLU A 1 105 ? -21.705 4.944 -14.929 1.00 80.50 105 GLU A CA 1
ATOM 860 C C . GLU A 1 105 ? -22.604 3.748 -15.278 1.00 80.50 105 GLU A C 1
ATOM 862 O O . GLU A 1 105 ? -23.765 3.708 -14.887 1.00 80.50 105 GLU A O 1
ATOM 867 N N . LEU A 1 106 ? -22.030 2.689 -15.860 1.00 80.44 106 LEU A N 1
ATOM 868 C CA . LEU A 1 106 ? -22.765 1.461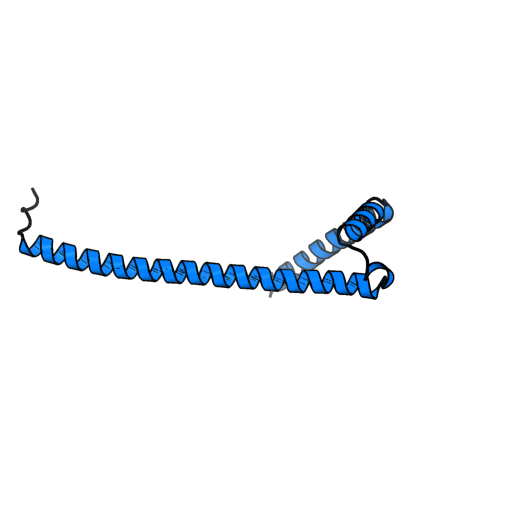 -16.200 1.00 80.44 106 LEU A CA 1
ATOM 869 C C . LEU A 1 106 ? -23.382 0.732 -14.992 1.00 80.44 106 LEU A C 1
ATOM 871 O O . LEU A 1 106 ? -24.327 -0.030 -15.164 1.00 80.44 106 LEU A O 1
ATOM 875 N N . LYS A 1 107 ? -22.837 0.922 -13.784 1.00 79.62 107 LYS A N 1
ATOM 876 C CA . LYS A 1 107 ? -23.363 0.337 -12.536 1.00 79.62 107 LYS A CA 1
ATOM 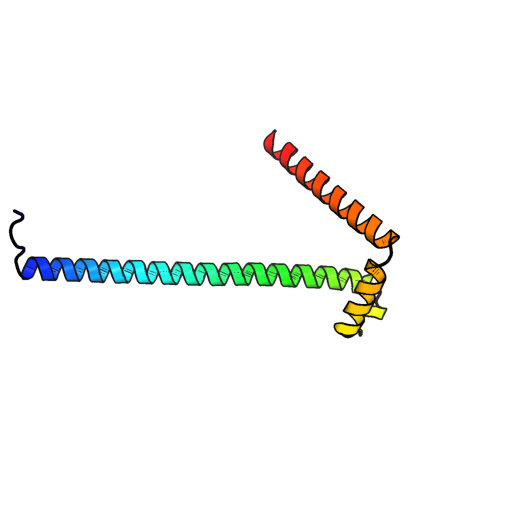877 C C . LYS A 1 107 ? -24.380 1.234 -11.829 1.00 79.62 107 LYS A C 1
ATOM 879 O O . LYS A 1 107 ? -25.003 0.776 -10.881 1.00 79.62 107 LYS A O 1
ATOM 884 N N . ALA A 1 108 ? -24.478 2.502 -12.220 1.00 73.06 108 ALA A N 1
ATOM 885 C CA . ALA A 1 108 ? -25.453 3.443 -11.679 1.00 73.06 108 ALA A CA 1
ATOM 886 C C . ALA A 1 108 ? -26.771 3.423 -12.474 1.00 73.06 108 ALA A C 1
ATOM 888 O O . ALA A 1 108 ? -27.817 3.724 -11.905 1.00 73.06 108 ALA A O 1
ATOM 889 N N . ASP A 1 109 ? -26.714 3.034 -13.752 1.00 63.25 109 ASP A N 1
ATOM 890 C CA . ASP A 1 109 ? -27.860 2.983 -14.671 1.00 63.25 109 ASP A CA 1
ATOM 891 C C . ASP A 1 109 ? -28.592 1.618 -14.706 1.00 63.25 109 ASP A C 1
ATOM 893 O O . ASP A 1 109 ? -29.489 1.426 -15.532 1.00 63.25 109 ASP A O 1
ATOM 897 N N . GLY A 1 110 ? -28.228 0.661 -13.841 1.00 51.62 110 GLY A N 1
ATOM 898 C CA . GLY A 1 110 ? -28.841 -0.676 -13.744 1.00 51.62 110 GLY A CA 1
ATOM 899 C C . GLY A 1 110 ? -29.207 -1.051 -12.317 1.00 51.62 110 GLY A C 1
ATOM 900 O O . GLY A 1 110 ? -30.266 -1.693 -12.147 1.00 51.62 110 GLY A O 1
#

pLDDT: mean 93.46, std 8.66, range [51.62, 98.44]

Organism: NCBI:txid301301

Foldseek 3Di:
DDDDDDPVRVVVVVVVVVVVVVVVVVVVVVVVVVVVVVVVVVVVVVVVVVVVVVVVVCVVPVVCVPPDPVRVVVVVVVQCVDPVNVVVVVVVVVVVVVVVVVVVVVVVVD

Sequence (110 aa):
MAKPKNLEQLRAEKEQVETQLAQEQHKLERLENRKKYLEKGERTKRTHRLCNLGGTIESLAPEVKDLTRTEMTELMEHIFSLSEVQRVVRHMAITHISQANREKELKADG

Solvent-accessible surface area (backbone atoms only — not comparable to full-atom values): 6215 Å² total; per-residue (Å²): 129,84,78,83,78,50,76,65,58,55,49,53,52,48,54,52,52,52,52,50,50,52,52,53,51,54,51,50,52,52,49,54,52,51,50,55,51,51,55,49,50,52,50,50,54,50,50,52,54,52,50,52,54,49,50,52,49,34,73,75,41,62,84,56,65,83,49,49,75,64,58,48,46,53,52,48,53,57,52,60,64,36,68,66,51,43,50,52,52,51,51,51,56,51,51,51,52,55,49,57,51,54,59,48,52,63,64,70,79,108

Secondary structure (DSSP, 8-state):
-PPPPPHHHHHHHHHHHHHHHHHHHHHHHHHHHHHHHHHHHHHHHHHHHHHHHHHHHHHH-GGGTT--HHHHHHHHHHHHHSHHHHHHHHHHHHHHHHHHHHHHHHHH--

Radius of gyration: 28.84 Å; Cα contacts (8 Å, |Δi|>4): 11; chains: 1; bounding box: 55×37×75 Å